Protein AF-A0A4D4MSY9-F1 (afdb_monomer_lite)

Secondary structure (DSSP, 8-state):
-------PPPTHHHHHHHHHHHHHHHHHHHHHHHHHHHHHHHHTTPPPPPSSHHHHHHHHHHT-S---HHHHHHHHHHHHHHHHHHHHHHHHHHHHHHTS-TTHHHHTTS--HHHHHHHSHHHHHHHHHHTT-------------

Foldseek 3Di:
DDPPPPPDPDPVVVVVVVVVVVVVVVCLLLVQLLVLQQVLCVVQVHDHAPPDSVSSVVCVVVVVDDRRPDSSVVSSVVSVVVVVVVVVVVVVVVVVVVPPPPPVVCVVVPDDVVVVCCVDPNVVVVVCVVVVPPDPDDDDDDDDD

Radius of gyration: 33.31 Å; chains: 1; 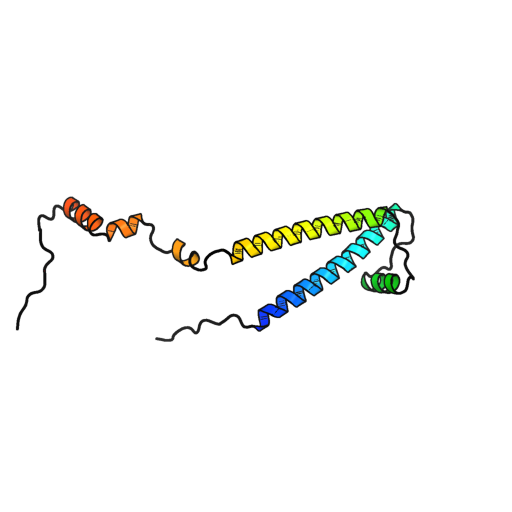bounding box: 84×26×86 Å

Sequence (145 aa):
MTAEQQKKPRAEDDWTFEIVALVAVVLLGVGGAWLAAKLGAGFADAPGPPSNPLSFLVACVKGDYSWPGGAASAVAAGEALLLGILGLAAYRVRERLRNRPKVDGAAQHLAQGEELGKLTMKGAAATAERLGVRSKTPASSSDGR

pLDDT: mean 71.09, std 13.74, range [42.91, 89.88]

Structure (mmCIF, N/CA/C/O backbone):
data_AF-A0A4D4MSY9-F1
#
_entry.id   AF-A0A4D4MSY9-F1
#
loop_
_atom_site.group_PDB
_atom_site.id
_atom_site.type_symbol
_atom_site.label_atom_id
_atom_site.label_alt_id
_atom_site.label_comp_id
_atom_site.label_asym_id
_atom_site.label_entity_id
_atom_site.label_seq_id
_atom_site.pdbx_PDB_ins_code
_atom_site.Cartn_x
_atom_site.Cartn_y
_atom_site.Cartn_z
_atom_site.occupancy
_atom_site.B_iso_or_equiv
_atom_site.auth_seq_id
_atom_site.auth_comp_id
_atom_site.auth_asym_id
_atom_site.auth_atom_id
_atom_site.pdbx_PDB_model_num
ATOM 1 N N . MET A 1 1 ? -46.169 7.868 19.758 1.00 42.91 1 MET A N 1
ATOM 2 C CA . MET A 1 1 ? -44.978 7.117 20.205 1.00 42.91 1 MET A CA 1
ATOM 3 C C . MET A 1 1 ? -44.452 6.354 19.006 1.00 42.91 1 MET A C 1
ATOM 5 O O . MET A 1 1 ? -44.942 5.273 18.711 1.00 42.91 1 MET A O 1
ATOM 9 N N . THR A 1 2 ? -43.564 6.976 18.238 1.00 43.31 2 THR A N 1
ATOM 10 C CA . THR A 1 2 ? -43.051 6.418 16.983 1.00 43.31 2 THR A CA 1
ATOM 11 C C . THR A 1 2 ? -41.678 5.849 17.289 1.00 43.31 2 THR A C 1
ATOM 13 O O . THR A 1 2 ? -40.763 6.592 17.630 1.00 43.31 2 THR A O 1
ATOM 16 N N . ALA A 1 3 ? -41.567 4.523 17.277 1.00 51.16 3 ALA A N 1
ATOM 17 C CA . ALA A 1 3 ? -40.294 3.846 17.445 1.00 51.16 3 ALA A CA 1
ATOM 18 C C . ALA A 1 3 ? -39.432 4.137 16.211 1.00 51.16 3 ALA A C 1
ATOM 20 O O . ALA A 1 3 ? -39.732 3.659 15.117 1.00 51.16 3 ALA A O 1
ATOM 21 N N . GLU A 1 4 ? -38.392 4.949 16.396 1.00 50.84 4 GLU A N 1
ATOM 22 C CA . GLU A 1 4 ? -37.302 5.127 15.440 1.00 50.84 4 GLU A CA 1
ATOM 23 C C . GLU A 1 4 ? -36.744 3.739 15.092 1.00 50.84 4 GLU A C 1
ATOM 25 O O . GLU A 1 4 ? -36.111 3.067 15.909 1.00 50.84 4 GLU A O 1
ATOM 30 N N . GLN A 1 5 ? -37.059 3.269 13.885 1.00 58.75 5 GLN A N 1
ATOM 31 C CA . GLN A 1 5 ? -36.554 2.017 13.338 1.00 58.75 5 GLN A CA 1
ATOM 32 C C . GLN A 1 5 ? -35.029 2.108 13.262 1.00 58.75 5 GLN A C 1
ATOM 34 O O . GLN A 1 5 ? -34.481 2.816 12.418 1.00 58.75 5 GLN A O 1
ATOM 39 N N . GLN A 1 6 ? -34.337 1.391 14.151 1.00 57.81 6 GLN A N 1
ATOM 40 C CA . GLN A 1 6 ? -32.888 1.244 14.085 1.00 57.81 6 GLN A CA 1
ATOM 41 C C . GLN A 1 6 ? -32.504 0.652 12.726 1.00 57.81 6 GLN A C 1
ATOM 43 O O . GLN A 1 6 ? -32.721 -0.529 12.448 1.00 57.81 6 GLN A O 1
ATOM 48 N N . LYS A 1 7 ? -31.927 1.502 11.875 1.00 49.81 7 LYS A N 1
ATOM 49 C CA . LYS A 1 7 ? -31.365 1.156 10.572 1.00 49.81 7 LYS A CA 1
ATOM 50 C C . LYS A 1 7 ? -30.283 0.090 10.771 1.00 49.81 7 LYS A C 1
ATOM 52 O O . LYS A 1 7 ? -29.161 0.399 11.164 1.00 49.81 7 LYS A O 1
ATOM 57 N N . LYS A 1 8 ? -30.632 -1.177 10.527 1.00 52.06 8 LYS A N 1
ATOM 58 C CA . LYS A 1 8 ? -29.669 -2.284 10.441 1.00 52.06 8 LYS A CA 1
ATOM 59 C C . LYS A 1 8 ? -28.589 -1.898 9.415 1.00 52.06 8 LYS A C 1
ATOM 61 O O . LYS A 1 8 ? -28.970 -1.489 8.315 1.00 52.06 8 LYS A O 1
ATOM 66 N N . PRO A 1 9 ? -27.285 -2.023 9.727 1.00 56.16 9 PRO A N 1
ATOM 67 C CA . PRO A 1 9 ? -26.258 -1.928 8.696 1.00 56.16 9 PRO A CA 1
ATOM 68 C C . PRO A 1 9 ? -26.582 -2.984 7.634 1.00 56.16 9 PRO A C 1
ATOM 70 O O . PRO A 1 9 ? -26.830 -4.151 7.954 1.00 56.16 9 PRO A O 1
ATOM 73 N N . ARG A 1 10 ? -26.738 -2.534 6.390 1.00 59.22 10 ARG A N 1
ATOM 74 C CA . ARG A 1 10 ? -27.164 -3.368 5.266 1.00 59.22 10 ARG A CA 1
ATOM 75 C C . ARG A 1 10 ? -25.991 -4.294 4.941 1.00 59.22 10 ARG A C 1
ATOM 77 O O . ARG A 1 10 ? -24.855 -3.839 4.918 1.00 59.22 10 ARG A O 1
ATOM 84 N N . ALA A 1 11 ? -26.251 -5.572 4.673 1.00 58.03 11 ALA A N 1
ATOM 85 C CA . ALA A 1 11 ? -25.218 -6.555 4.309 1.00 58.03 11 ALA A CA 1
ATOM 86 C C . ALA A 1 11 ? -24.361 -6.147 3.081 1.00 58.03 11 ALA A C 1
ATOM 88 O O . ALA A 1 11 ? -23.312 -6.728 2.841 1.00 58.03 11 ALA A O 1
ATOM 89 N N . GLU A 1 12 ? -24.791 -5.124 2.337 1.00 60.97 12 GLU A N 1
ATOM 90 C CA . GLU A 1 12 ? -24.075 -4.474 1.229 1.00 60.97 12 GLU A CA 1
ATOM 91 C C . GLU A 1 12 ? -22.726 -3.844 1.630 1.00 60.97 12 GLU A C 1
ATOM 93 O O . GLU A 1 12 ? -21.821 -3.747 0.798 1.00 60.97 12 GLU A O 1
ATOM 98 N N . ASP A 1 13 ? -22.554 -3.454 2.897 1.00 65.00 13 ASP A N 1
ATOM 99 C CA . ASP A 1 13 ? -21.318 -2.814 3.361 1.00 65.00 13 ASP A CA 1
ATOM 100 C C . ASP A 1 13 ? -20.145 -3.815 3.450 1.00 65.00 13 ASP A C 1
ATOM 102 O O . ASP A 1 13 ? -18.996 -3.437 3.226 1.00 65.00 13 ASP A O 1
ATOM 106 N N . ASP A 1 14 ? -20.415 -5.097 3.723 1.00 71.31 14 ASP A N 1
ATOM 107 C CA . ASP A 1 14 ? -19.380 -6.092 4.055 1.00 71.31 14 ASP A CA 1
ATOM 108 C C . ASP A 1 14 ? -18.463 -6.389 2.855 1.00 71.31 14 ASP A C 1
ATOM 110 O O . ASP A 1 14 ? -17.243 -6.240 2.938 1.00 71.31 14 ASP A O 1
ATOM 114 N N . TRP A 1 15 ? -19.050 -6.676 1.688 1.00 78.75 15 TRP A N 1
ATOM 115 C CA . TRP A 1 15 ? -18.273 -6.954 0.475 1.00 78.75 15 TRP A CA 1
ATOM 116 C C . TR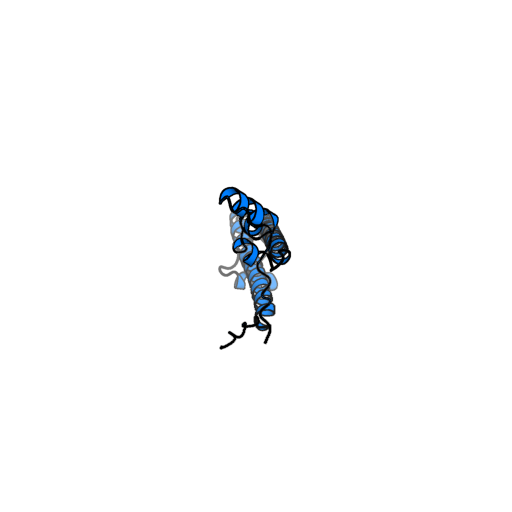P A 1 15 ? -17.649 -5.690 -0.135 1.00 78.75 15 TRP A C 1
ATOM 118 O O . TRP A 1 15 ? -16.592 -5.749 -0.764 1.00 78.75 15 TRP A O 1
ATOM 128 N N . THR A 1 16 ? -18.248 -4.519 0.100 1.00 84.50 16 THR A N 1
ATOM 129 C CA . THR A 1 16 ? -17.703 -3.238 -0.374 1.00 84.50 16 THR A CA 1
ATOM 130 C C . THR A 1 16 ? -16.326 -2.972 0.232 1.00 84.50 16 THR A C 1
ATOM 132 O O . THR A 1 16 ? -15.392 -2.617 -0.489 1.00 84.50 16 THR A O 1
ATOM 135 N N . PHE A 1 17 ? -16.159 -3.191 1.540 1.00 80.69 17 PHE A N 1
ATOM 136 C CA . PHE A 1 17 ? -14.860 -3.011 2.190 1.00 80.69 17 PHE A CA 1
ATOM 137 C C . PHE A 1 17 ? -13.816 -4.015 1.704 1.00 80.69 17 PHE A C 1
ATOM 139 O O . PHE A 1 17 ? -12.653 -3.645 1.556 1.00 80.69 17 PHE A O 1
ATOM 146 N N . GLU A 1 18 ? -14.215 -5.257 1.435 1.00 80.44 18 GLU A N 1
ATOM 147 C CA . GLU A 1 18 ? -13.316 -6.276 0.889 1.00 80.44 18 GLU A CA 1
ATOM 148 C C . GLU A 1 18 ? -12.833 -5.913 -0.516 1.00 80.44 18 GLU A C 1
ATOM 150 O O . GLU A 1 18 ? -11.632 -5.962 -0.780 1.00 80.44 18 GLU A O 1
ATOM 155 N N . ILE A 1 19 ? -13.739 -5.475 -1.397 1.00 87.75 19 ILE A N 1
ATOM 156 C CA . ILE A 1 19 ? -13.391 -5.032 -2.752 1.00 87.75 19 ILE A CA 1
ATOM 157 C C . ILE A 1 19 ? -12.475 -3.810 -2.691 1.00 87.75 19 ILE A C 1
ATOM 159 O O . ILE A 1 19 ? -11.444 -3.786 -3.359 1.00 87.75 19 ILE A O 1
ATOM 163 N N . VAL A 1 20 ? -12.808 -2.803 -1.878 1.00 88.12 20 VAL A N 1
ATOM 164 C CA . VAL A 1 20 ? -11.977 -1.599 -1.735 1.00 88.12 20 VAL A CA 1
ATOM 165 C C . VAL A 1 20 ? -10.597 -1.954 -1.185 1.00 88.12 20 VAL A C 1
ATOM 167 O O . VAL A 1 20 ? -9.597 -1.444 -1.688 1.00 88.12 20 VAL A O 1
ATOM 170 N N . ALA A 1 21 ? -10.517 -2.851 -0.199 1.00 85.19 21 ALA A N 1
ATOM 171 C CA . ALA A 1 21 ? -9.245 -3.315 0.343 1.00 85.19 21 ALA A CA 1
ATOM 172 C C . ALA A 1 21 ? -8.419 -4.060 -0.714 1.00 85.19 21 ALA A C 1
ATOM 174 O O . ALA A 1 21 ? -7.234 -3.773 -0.870 1.00 85.19 21 ALA A O 1
ATOM 175 N N . LEU A 1 22 ? -9.039 -4.963 -1.478 1.00 86.12 22 LEU A N 1
ATOM 176 C CA . LEU A 1 22 ? -8.385 -5.682 -2.569 1.00 86.12 22 LEU A CA 1
ATOM 177 C C . LEU A 1 22 ? -7.846 -4.708 -3.625 1.00 86.12 22 LEU A C 1
ATOM 179 O O . LEU A 1 22 ? -6.673 -4.776 -3.989 1.00 86.12 22 LEU A O 1
ATOM 183 N N . VAL A 1 23 ? -8.680 -3.773 -4.083 1.00 89.69 23 VAL A N 1
ATOM 184 C CA . VAL A 1 23 ? -8.298 -2.753 -5.068 1.00 89.69 23 VAL A CA 1
ATOM 185 C C . VAL A 1 23 ? -7.158 -1.892 -4.532 1.00 89.69 23 VAL A C 1
ATOM 187 O O . VAL A 1 23 ? -6.189 -1.657 -5.249 1.00 89.69 23 VAL A O 1
ATOM 190 N N . ALA A 1 24 ? -7.218 -1.470 -3.268 1.00 87.38 24 ALA A N 1
ATOM 191 C CA . ALA A 1 24 ? -6.151 -0.701 -2.640 1.00 87.38 24 ALA A CA 1
ATOM 192 C C . ALA A 1 24 ? -4.831 -1.484 -2.597 1.00 87.38 24 ALA A C 1
ATOM 194 O O . ALA A 1 24 ? -3.794 -0.932 -2.955 1.00 87.38 24 ALA A O 1
ATOM 195 N N . VAL A 1 25 ? -4.857 -2.769 -2.226 1.00 86.06 25 VAL A N 1
ATOM 196 C CA . VAL A 1 25 ? -3.663 -3.631 -2.218 1.00 86.06 25 VAL A CA 1
ATOM 197 C C . VAL A 1 25 ? -3.071 -3.763 -3.619 1.00 86.06 25 VAL A C 1
ATOM 199 O O . VAL A 1 25 ? -1.861 -3.621 -3.781 1.00 86.06 25 VAL A O 1
ATOM 202 N N . VAL A 1 26 ? -3.905 -3.978 -4.639 1.00 86.19 26 VAL A N 1
ATOM 203 C CA . VAL A 1 26 ? -3.444 -4.072 -6.031 1.00 86.19 26 VAL A CA 1
ATOM 204 C C . VAL A 1 26 ? -2.833 -2.748 -6.491 1.00 86.19 26 VAL A C 1
ATOM 206 O O . VAL A 1 26 ? -1.732 -2.744 -7.035 1.00 86.19 26 VAL A O 1
ATOM 209 N N . LEU A 1 27 ? -3.497 -1.618 -6.241 1.00 87.25 27 LEU A N 1
ATOM 210 C CA . LEU A 1 27 ? -2.993 -0.299 -6.633 1.00 87.25 27 LEU A CA 1
ATOM 211 C C . LEU A 1 27 ? -1.683 0.052 -5.922 1.00 87.25 27 LEU A C 1
ATOM 213 O O . LEU A 1 27 ? -0.765 0.555 -6.565 1.00 87.25 27 LEU A O 1
ATOM 217 N N . LEU A 1 28 ? -1.576 -0.246 -4.626 1.00 87.44 28 LEU A N 1
ATOM 218 C CA . LEU A 1 28 ? -0.349 -0.043 -3.858 1.00 87.44 28 LEU A CA 1
ATOM 219 C C . LEU A 1 28 ? 0.772 -0.966 -4.337 1.00 87.44 28 LEU A C 1
ATOM 221 O O . LEU A 1 28 ? 1.902 -0.511 -4.469 1.00 87.44 28 LEU A O 1
ATOM 225 N N . GLY A 1 29 ? 0.472 -2.227 -4.650 1.00 84.31 29 GLY A N 1
ATOM 226 C CA . GLY A 1 29 ? 1.459 -3.171 -5.169 1.00 84.31 29 GLY A CA 1
ATOM 227 C C . GLY A 1 29 ? 1.994 -2.757 -6.539 1.00 84.31 29 GLY A C 1
ATOM 228 O O . GLY A 1 29 ? 3.204 -2.696 -6.737 1.00 84.31 29 GLY A O 1
ATOM 229 N N . VAL A 1 30 ? 1.107 -2.419 -7.478 1.00 85.12 30 VAL A N 1
ATOM 230 C CA . VAL A 1 30 ? 1.497 -2.012 -8.837 1.00 85.12 30 VAL A CA 1
ATOM 231 C C . VAL A 1 30 ? 2.170 -0.639 -8.834 1.00 85.12 30 VAL A C 1
ATOM 233 O O . VAL A 1 30 ? 3.194 -0.453 -9.489 1.00 85.12 30 VAL A O 1
ATOM 236 N N . GLY A 1 31 ? 1.617 0.321 -8.088 1.00 86.38 31 GLY A N 1
ATOM 237 C CA . GLY A 1 31 ? 2.169 1.668 -7.964 1.00 86.38 31 GLY A CA 1
ATOM 238 C C . GLY A 1 31 ? 3.508 1.696 -7.227 1.00 86.38 31 GLY A C 1
ATOM 239 O O . GLY A 1 31 ? 4.433 2.357 -7.693 1.00 86.38 31 GLY A O 1
ATOM 240 N N . GLY A 1 32 ? 3.629 0.942 -6.132 1.00 85.12 32 GLY A N 1
ATOM 241 C CA . GLY A 1 32 ? 4.874 0.779 -5.377 1.00 85.12 32 GLY A CA 1
ATOM 242 C C . GLY A 1 32 ? 5.950 0.095 -6.212 1.00 85.12 32 GLY A C 1
ATOM 243 O O . GLY A 1 32 ? 7.011 0.664 -6.431 1.00 85.12 32 GLY A O 1
ATOM 244 N N . ALA A 1 33 ? 5.642 -1.047 -6.839 1.00 82.38 33 ALA A N 1
ATOM 245 C CA . ALA A 1 33 ? 6.594 -1.730 -7.719 1.00 82.38 33 ALA A CA 1
ATOM 246 C C . ALA A 1 33 ? 7.078 -0.840 -8.878 1.00 82.38 33 ALA A C 1
ATOM 248 O O . ALA A 1 33 ? 8.263 -0.856 -9.213 1.00 82.38 33 ALA A O 1
ATOM 249 N N . TRP A 1 34 ? 6.190 -0.034 -9.469 1.00 86.19 34 TRP A N 1
ATOM 250 C CA . TRP A 1 34 ? 6.567 0.948 -10.485 1.00 86.19 34 TRP A CA 1
ATOM 251 C C . TRP A 1 34 ? 7.491 2.039 -9.929 1.00 86.19 34 TRP A C 1
ATOM 253 O O . TRP A 1 34 ? 8.478 2.398 -10.575 1.00 86.19 34 TRP A O 1
ATOM 263 N N . LEU A 1 35 ? 7.204 2.549 -8.729 1.00 84.12 35 LEU A N 1
ATOM 264 C CA . LEU A 1 35 ? 8.032 3.550 -8.061 1.00 84.12 35 LEU A CA 1
ATOM 265 C C . LEU A 1 35 ? 9.413 2.979 -7.709 1.00 84.12 35 LEU A C 1
ATOM 267 O O . LEU A 1 35 ? 10.426 3.601 -8.029 1.00 84.12 35 LEU A O 1
ATOM 271 N N . ALA A 1 36 ? 9.464 1.772 -7.147 1.00 84.25 36 ALA A N 1
ATOM 272 C CA . ALA A 1 36 ? 10.687 1.042 -6.847 1.00 84.25 36 ALA A CA 1
ATOM 273 C C . ALA A 1 36 ? 11.530 0.796 -8.104 1.00 84.25 36 ALA A C 1
ATOM 275 O O . ALA A 1 36 ? 12.737 1.042 -8.094 1.00 84.25 36 ALA A O 1
ATOM 276 N N . ALA A 1 37 ? 10.900 0.386 -9.208 1.00 82.25 37 ALA A N 1
ATOM 277 C CA . ALA A 1 37 ? 11.570 0.210 -10.491 1.00 82.25 37 ALA A CA 1
ATOM 278 C C . ALA A 1 37 ? 12.101 1.541 -11.047 1.00 82.25 37 ALA A C 1
ATOM 280 O O . ALA A 1 37 ? 13.221 1.599 -11.549 1.00 82.25 37 ALA A O 1
ATOM 281 N N . LYS A 1 38 ? 11.340 2.633 -10.920 1.00 83.44 38 LYS A N 1
ATOM 282 C CA . LYS A 1 38 ? 11.750 3.962 -11.393 1.00 83.44 38 LYS A CA 1
ATOM 283 C C . LYS A 1 38 ? 12.927 4.519 -10.599 1.00 83.44 38 LYS A C 1
ATOM 285 O O . LYS A 1 38 ? 13.867 5.042 -11.192 1.00 83.44 38 LYS A O 1
ATOM 290 N N . LEU A 1 39 ? 12.884 4.380 -9.277 1.00 80.44 39 LEU A N 1
ATOM 291 C CA . LEU A 1 39 ? 13.970 4.789 -8.391 1.00 80.44 39 LEU A CA 1
ATOM 292 C C . LEU A 1 39 ? 15.205 3.910 -8.610 1.00 80.44 39 LEU A C 1
ATOM 294 O O . LEU A 1 39 ? 16.296 4.433 -8.814 1.00 80.44 39 LEU A O 1
ATOM 298 N N . GLY A 1 40 ? 15.035 2.587 -8.647 1.00 78.50 40 GLY A N 1
ATOM 299 C CA . GLY A 1 40 ? 16.124 1.637 -8.864 1.00 78.50 40 GLY A CA 1
ATOM 300 C C . GLY A 1 40 ? 16.802 1.790 -10.225 1.00 78.50 40 GLY A C 1
ATOM 301 O O . GLY A 1 40 ? 18.024 1.708 -10.296 1.00 78.50 40 GLY A O 1
ATOM 302 N N . ALA A 1 41 ? 16.044 2.093 -11.284 1.00 79.50 41 ALA A N 1
ATOM 303 C CA . ALA A 1 41 ? 16.607 2.390 -12.599 1.00 79.50 41 ALA A CA 1
ATOM 304 C C . ALA A 1 41 ? 17.494 3.646 -12.577 1.00 79.50 41 ALA A C 1
ATOM 306 O O . ALA A 1 41 ? 18.572 3.633 -13.163 1.00 79.50 41 ALA A O 1
ATOM 307 N N . GLY A 1 42 ? 17.090 4.684 -11.833 1.00 74.62 42 GLY A N 1
ATOM 308 C CA . GLY A 1 42 ? 17.904 5.885 -11.632 1.00 74.62 42 GLY A CA 1
ATOM 309 C C . GLY A 1 42 ? 19.209 5.623 -10.872 1.00 74.62 42 GLY A C 1
ATOM 310 O O . GLY A 1 42 ? 20.219 6.245 -11.173 1.00 74.62 42 GLY A O 1
ATOM 311 N N . PHE A 1 43 ? 19.218 4.680 -9.924 1.00 72.69 43 PHE A N 1
ATOM 312 C CA . PHE A 1 43 ? 20.441 4.280 -9.211 1.00 72.69 43 PHE A CA 1
ATOM 313 C C . PHE A 1 43 ? 21.354 3.348 -10.017 1.00 72.69 43 PHE A C 1
ATOM 315 O O . PHE A 1 43 ? 22.538 3.246 -9.707 1.00 72.69 43 PHE A O 1
ATOM 322 N N . ALA A 1 44 ? 20.810 2.642 -11.008 1.00 70.88 44 ALA A N 1
ATOM 323 C CA . ALA A 1 44 ? 21.522 1.628 -11.780 1.00 70.88 44 ALA A CA 1
ATOM 324 C C . ALA A 1 44 ? 21.933 2.093 -13.192 1.00 70.88 44 ALA A C 1
ATOM 326 O O . ALA A 1 44 ? 22.380 1.254 -13.971 1.00 70.88 44 ALA A O 1
ATOM 327 N N . ASP A 1 45 ? 21.735 3.376 -13.538 1.00 71.62 45 ASP A N 1
ATOM 328 C CA . ASP A 1 45 ? 21.866 3.912 -14.911 1.00 71.62 45 ASP A CA 1
ATOM 329 C C . ASP A 1 45 ? 21.143 3.041 -15.963 1.00 71.62 45 ASP A C 1
ATOM 331 O O . ASP A 1 45 ? 21.545 2.913 -17.122 1.00 71.62 45 ASP A O 1
ATOM 335 N N . ALA A 1 46 ? 20.047 2.403 -15.546 1.00 71.56 46 ALA A N 1
ATOM 336 C CA . ALA A 1 46 ? 19.259 1.511 -16.379 1.00 71.56 46 ALA A CA 1
ATOM 337 C C . ALA A 1 46 ? 18.097 2.279 -17.028 1.00 71.56 46 ALA A C 1
ATOM 339 O O . ALA A 1 46 ? 17.599 3.255 -16.456 1.00 71.56 46 ALA A O 1
ATOM 340 N N . PRO A 1 47 ? 17.604 1.840 -18.203 1.00 74.50 47 PRO A N 1
ATOM 341 C CA . PRO A 1 47 ? 16.413 2.430 -18.797 1.00 74.50 47 PRO A CA 1
ATOM 342 C C . PRO A 1 47 ? 15.233 2.358 -17.818 1.00 74.50 47 PRO A C 1
ATOM 344 O O . PRO A 1 47 ? 14.877 1.296 -17.299 1.00 74.50 47 PRO A O 1
ATOM 347 N N . GLY A 1 48 ? 14.645 3.524 -17.547 1.00 76.31 48 GLY A N 1
ATOM 348 C CA . GLY A 1 48 ? 13.519 3.656 -16.631 1.00 76.31 48 GLY A CA 1
ATOM 349 C C . GLY A 1 48 ? 12.288 2.873 -17.105 1.00 76.31 48 GLY A C 1
ATOM 350 O O . GLY A 1 48 ? 12.106 2.675 -18.309 1.00 76.31 48 GLY A O 1
ATOM 351 N N . PRO A 1 49 ? 11.419 2.433 -16.177 1.00 81.00 49 PRO A N 1
ATOM 352 C CA . PRO A 1 49 ? 10.164 1.791 -16.541 1.00 81.00 49 PRO A CA 1
ATOM 353 C C . PRO A 1 49 ? 9.266 2.735 -17.359 1.00 81.00 49 PRO A C 1
ATOM 355 O O . PRO A 1 49 ? 9.426 3.960 -17.290 1.00 81.00 49 PRO A O 1
ATOM 358 N N . PRO A 1 50 ? 8.276 2.189 -18.093 1.00 81.56 50 PRO A N 1
ATOM 359 C CA . PRO A 1 50 ? 7.266 2.979 -18.795 1.00 81.56 50 PRO A CA 1
ATOM 360 C C . PRO A 1 50 ? 6.648 4.068 -17.908 1.00 81.56 50 PRO A C 1
ATOM 362 O O . PRO A 1 50 ? 6.494 3.882 -16.703 1.00 81.56 50 PRO A O 1
ATOM 365 N N . SER A 1 51 ? 6.245 5.197 -18.497 1.00 82.25 51 SER A N 1
ATOM 366 C CA . SER A 1 51 ? 5.768 6.380 -17.757 1.00 82.25 51 SER A CA 1
ATOM 367 C C . SER A 1 51 ? 4.524 6.143 -16.895 1.00 82.25 51 SER A C 1
ATOM 369 O O . SER A 1 51 ? 4.308 6.888 -15.942 1.00 82.25 51 SER A O 1
ATOM 371 N N . ASN A 1 52 ? 3.732 5.115 -17.210 1.00 84.12 52 ASN A N 1
ATOM 372 C CA . ASN A 1 52 ? 2.501 4.777 -16.506 1.00 84.12 52 ASN A CA 1
ATOM 373 C C . ASN A 1 52 ? 2.623 3.421 -15.787 1.00 84.12 52 ASN A C 1
ATOM 375 O O . ASN A 1 52 ? 3.090 2.454 -16.397 1.00 84.12 52 ASN A O 1
ATOM 379 N N . PRO A 1 53 ? 2.104 3.290 -14.552 1.00 81.62 53 PRO A N 1
ATOM 380 C CA . PRO A 1 53 ? 2.196 2.058 -13.761 1.00 81.62 53 PRO A CA 1
ATOM 381 C C . PRO A 1 53 ? 1.449 0.870 -14.392 1.00 81.62 53 PRO A C 1
ATOM 383 O O . PRO A 1 53 ? 1.897 -0.269 -14.296 1.00 81.62 53 PRO A O 1
ATOM 386 N N . LEU A 1 54 ? 0.346 1.117 -15.108 1.00 85.00 54 LEU A N 1
ATOM 387 C CA . LEU A 1 54 ? -0.362 0.064 -15.848 1.00 85.00 54 LEU A CA 1
ATOM 388 C C . LEU A 1 54 ? 0.432 -0.410 -17.070 1.00 85.00 54 LEU A C 1
ATOM 390 O O . LEU A 1 54 ? 0.501 -1.605 -17.339 1.00 85.00 54 LEU A O 1
ATOM 394 N N . SER A 1 55 ? 1.069 0.512 -17.795 1.00 83.00 55 SER A N 1
ATOM 395 C CA . SER A 1 55 ? 1.941 0.162 -18.921 1.00 83.00 55 SER A CA 1
ATOM 396 C C . SER A 1 55 ? 3.171 -0.610 -18.450 1.00 83.00 55 SER A C 1
ATOM 398 O O . SER A 1 55 ? 3.596 -1.540 -19.125 1.00 83.00 55 SER A O 1
ATOM 400 N N . PHE A 1 56 ? 3.698 -0.271 -17.273 1.00 82.81 56 PHE A N 1
ATOM 401 C CA . PHE A 1 56 ? 4.738 -1.039 -16.598 1.00 82.81 56 PHE A CA 1
ATOM 402 C C . PHE A 1 56 ? 4.279 -2.457 -16.251 1.00 82.81 56 PHE A C 1
ATOM 404 O O . PHE A 1 56 ? 4.982 -3.405 -16.582 1.00 82.81 56 PHE A O 1
ATOM 411 N N . LEU A 1 57 ? 3.084 -2.625 -15.671 1.00 82.06 57 LEU A N 1
ATOM 412 C CA . LEU A 1 57 ? 2.531 -3.954 -15.395 1.00 82.06 57 LEU A CA 1
ATOM 413 C C . LEU A 1 57 ? 2.451 -4.794 -16.676 1.00 82.06 57 LEU A C 1
ATOM 415 O O . LEU A 1 57 ? 2.907 -5.934 -16.705 1.00 82.06 57 LEU A O 1
ATOM 419 N N . VAL A 1 58 ? 1.907 -4.216 -17.749 1.00 83.75 58 VAL A N 1
ATOM 420 C CA . VAL A 1 58 ? 1.795 -4.894 -19.045 1.00 83.75 58 VAL A CA 1
ATOM 421 C C . VAL A 1 58 ? 3.175 -5.251 -19.602 1.00 83.75 58 VAL A C 1
ATOM 423 O O . VAL A 1 58 ? 3.351 -6.367 -20.082 1.00 83.75 58 VAL A O 1
ATOM 426 N N . ALA A 1 59 ? 4.155 -4.349 -19.511 1.00 81.00 59 ALA A N 1
ATOM 427 C CA . ALA A 1 59 ? 5.520 -4.599 -19.970 1.00 81.00 59 ALA A CA 1
ATOM 428 C C . ALA A 1 59 ? 6.214 -5.706 -19.158 1.00 81.00 59 ALA A C 1
ATOM 430 O O . ALA A 1 59 ? 6.876 -6.559 -19.738 1.00 81.00 59 ALA A O 1
ATOM 431 N N . CYS A 1 60 ? 6.003 -5.760 -17.840 1.00 81.38 60 CYS A N 1
ATOM 432 C CA . CYS A 1 60 ? 6.492 -6.849 -16.993 1.00 81.38 60 CYS A CA 1
ATOM 433 C C . CYS A 1 60 ? 5.856 -8.195 -17.367 1.00 81.38 60 CYS A C 1
ATOM 435 O O . CYS A 1 60 ? 6.559 -9.192 -17.484 1.00 81.38 60 CYS A O 1
ATOM 437 N N . VAL A 1 61 ? 4.538 -8.230 -17.596 1.00 82.62 61 VAL A N 1
ATOM 438 C CA . VAL A 1 61 ? 3.822 -9.464 -17.975 1.00 82.62 61 VAL A CA 1
ATOM 439 C C . VAL A 1 61 ? 4.241 -9.957 -19.362 1.00 82.62 61 VAL A C 1
ATOM 441 O O . VAL A 1 61 ? 4.341 -11.162 -19.578 1.00 82.62 61 VAL A O 1
ATOM 444 N N . LYS A 1 62 ? 4.505 -9.041 -20.298 1.00 84.12 62 LYS A N 1
ATOM 445 C CA . LYS A 1 62 ? 5.004 -9.374 -21.640 1.00 84.12 62 LYS A CA 1
ATOM 446 C C . LYS A 1 62 ? 6.491 -9.734 -21.673 1.00 84.12 62 LYS A C 1
ATOM 448 O O . LYS A 1 62 ? 6.938 -10.305 -22.660 1.00 84.12 62 LYS A O 1
ATOM 453 N N . GLY A 1 63 ? 7.242 -9.414 -20.617 1.00 76.25 63 GLY A N 1
ATOM 454 C CA . GLY A 1 63 ? 8.700 -9.552 -20.586 1.00 76.25 63 GLY A CA 1
ATOM 455 C C . GLY A 1 63 ? 9.451 -8.430 -21.314 1.00 76.25 63 GLY A C 1
ATOM 456 O O . GLY A 1 63 ? 10.666 -8.508 -21.457 1.00 76.25 63 GLY A O 1
ATOM 457 N N . ASP A 1 64 ? 8.752 -7.371 -21.732 1.00 78.12 64 ASP A N 1
ATOM 458 C CA . ASP A 1 64 ? 9.329 -6.196 -22.401 1.00 78.12 64 ASP A CA 1
ATOM 459 C C . ASP A 1 64 ? 10.128 -5.304 -21.430 1.00 78.12 64 ASP A C 1
ATOM 461 O O . ASP A 1 64 ? 10.860 -4.409 -21.854 1.00 78.12 64 ASP A O 1
ATOM 465 N N . TYR A 1 65 ? 9.981 -5.522 -20.118 1.00 77.06 65 TYR A N 1
ATOM 466 C CA . TYR A 1 65 ? 10.711 -4.800 -19.081 1.00 77.06 65 TYR A CA 1
ATOM 467 C C . TYR A 1 65 ? 11.472 -5.753 -18.158 1.00 77.06 65 TYR A C 1
ATOM 469 O O . TYR A 1 65 ? 10.879 -6.605 -17.495 1.00 77.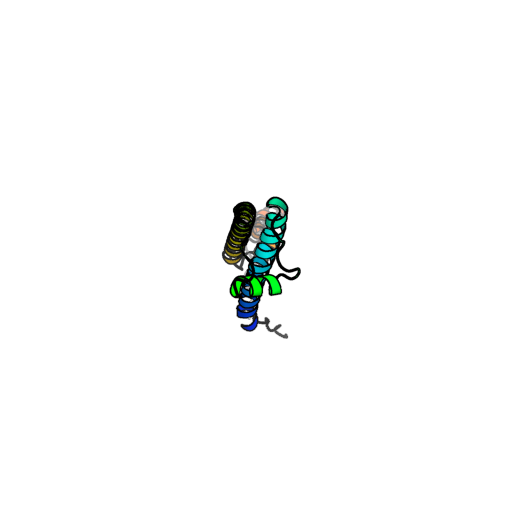06 65 TYR A O 1
ATOM 477 N N . SER A 1 66 ? 12.790 -5.565 -18.075 1.00 76.06 66 SER A N 1
ATOM 478 C CA . SER A 1 66 ? 13.644 -6.277 -17.126 1.00 76.06 66 SER A CA 1
ATOM 479 C C . SER A 1 66 ? 13.736 -5.501 -15.817 1.00 76.06 66 SER A C 1
ATOM 481 O O . SER A 1 66 ? 14.070 -4.317 -15.810 1.00 76.06 66 SER A O 1
ATOM 483 N N . TRP A 1 67 ? 13.477 -6.182 -14.700 1.00 76.00 67 TRP A N 1
ATOM 484 C CA . TRP A 1 67 ? 13.546 -5.584 -13.369 1.00 76.00 67 TRP A CA 1
ATOM 485 C C . TRP A 1 67 ? 14.948 -5.003 -13.083 1.00 76.00 67 TRP A C 1
ATOM 487 O O . TRP A 1 67 ? 15.942 -5.719 -13.259 1.00 76.00 67 TRP A O 1
ATOM 497 N N . PRO A 1 68 ? 15.061 -3.737 -12.634 1.00 69.81 68 PRO A N 1
ATOM 498 C CA . PRO A 1 68 ? 16.345 -3.067 -12.450 1.00 69.81 68 PRO A CA 1
ATOM 499 C C . PRO A 1 68 ? 17.030 -3.502 -11.146 1.00 69.81 68 PRO A C 1
ATOM 501 O O . PRO A 1 68 ? 17.046 -2.790 -10.145 1.00 69.81 68 PRO A O 1
ATOM 504 N N . GLY A 1 69 ? 17.627 -4.695 -11.185 1.00 80.56 69 GLY A N 1
ATOM 505 C CA . GLY A 1 69 ? 18.669 -5.158 -10.267 1.00 80.56 69 GLY A CA 1
ATOM 506 C C . GLY A 1 69 ? 18.368 -5.064 -8.763 1.00 80.56 69 GLY A C 1
ATOM 507 O O . GLY A 1 69 ? 17.226 -5.003 -8.309 1.00 80.56 69 GLY A O 1
ATOM 508 N N . GLY A 1 70 ? 19.438 -5.094 -7.961 1.00 73.19 70 GLY A N 1
ATOM 509 C CA . GLY A 1 70 ? 19.352 -5.148 -6.496 1.00 73.19 70 GLY A CA 1
ATOM 510 C C . GLY A 1 70 ? 18.775 -3.887 -5.844 1.00 73.19 70 GLY A C 1
ATOM 511 O O . GLY A 1 70 ? 18.103 -3.992 -4.821 1.00 73.19 70 GLY A O 1
ATOM 512 N N . ALA A 1 71 ? 18.981 -2.709 -6.444 1.00 72.31 71 ALA A N 1
ATOM 513 C CA . ALA A 1 71 ? 18.485 -1.441 -5.906 1.00 72.31 71 ALA A CA 1
ATOM 514 C C . ALA A 1 71 ? 16.950 -1.373 -5.916 1.00 72.31 71 ALA A C 1
ATOM 516 O O . ALA A 1 71 ? 16.347 -1.032 -4.900 1.00 72.31 71 ALA A O 1
ATOM 517 N N . ALA A 1 72 ? 16.303 -1.775 -7.016 1.00 76.19 72 ALA A N 1
ATOM 518 C CA . ALA A 1 72 ? 14.844 -1.835 -7.068 1.00 76.19 72 ALA A CA 1
ATOM 519 C C . ALA A 1 72 ? 14.281 -2.889 -6.113 1.00 76.19 72 ALA A C 1
ATOM 521 O O . ALA A 1 72 ? 13.282 -2.638 -5.442 1.00 76.19 72 ALA A O 1
ATOM 522 N N . SER A 1 73 ? 14.951 -4.038 -5.986 1.00 78.75 73 SER A N 1
ATOM 523 C CA . SER A 1 73 ? 14.561 -5.077 -5.028 1.00 78.75 73 SER A CA 1
ATOM 524 C C . SER A 1 73 ? 14.644 -4.599 -3.576 1.00 78.75 73 SER A C 1
ATOM 526 O O . SER A 1 73 ? 13.767 -4.925 -2.781 1.00 78.75 73 SER A O 1
ATOM 528 N N . ALA A 1 74 ? 15.655 -3.799 -3.223 1.00 76.06 74 ALA A N 1
ATOM 529 C CA . ALA A 1 74 ? 15.783 -3.225 -1.885 1.00 76.06 74 ALA A CA 1
ATOM 530 C C . ALA A 1 74 ? 14.659 -2.222 -1.577 1.00 76.06 74 ALA A C 1
ATOM 532 O O . ALA A 1 74 ? 14.071 -2.275 -0.496 1.00 76.06 74 ALA A O 1
ATOM 533 N N . VAL A 1 75 ? 14.318 -1.352 -2.535 1.00 78.00 75 VAL A N 1
ATOM 534 C CA . VAL A 1 75 ? 13.200 -0.404 -2.387 1.00 78.00 75 VAL A CA 1
ATOM 535 C C . VAL A 1 75 ? 11.872 -1.151 -2.266 1.00 78.00 75 VAL A C 1
ATOM 537 O O . VAL A 1 75 ? 11.125 -0.908 -1.321 1.00 78.00 75 VAL A O 1
ATOM 540 N N . ALA A 1 76 ? 11.619 -2.125 -3.144 1.00 79.69 76 ALA A N 1
ATOM 541 C CA . ALA A 1 76 ? 10.410 -2.943 -3.098 1.00 79.69 76 ALA A CA 1
ATOM 542 C C . ALA A 1 76 ? 10.285 -3.723 -1.776 1.00 79.69 76 ALA A C 1
ATOM 544 O O . ALA A 1 76 ? 9.201 -3.805 -1.201 1.00 79.69 76 ALA A O 1
ATOM 545 N N . ALA A 1 77 ? 11.392 -4.259 -1.251 1.00 81.31 77 ALA A N 1
ATOM 546 C CA . ALA A 1 77 ? 11.407 -4.925 0.049 1.00 81.31 77 ALA A CA 1
ATOM 547 C C . ALA A 1 77 ? 11.084 -3.956 1.200 1.00 81.31 77 ALA A C 1
ATOM 549 O O . ALA A 1 77 ? 10.323 -4.309 2.102 1.00 81.31 77 ALA A O 1
ATOM 550 N N . GLY A 1 78 ? 11.621 -2.732 1.160 1.00 82.75 78 GLY A N 1
ATOM 551 C CA . GLY A 1 78 ? 11.313 -1.682 2.134 1.00 82.75 78 GLY A CA 1
ATOM 552 C C . GLY A 1 78 ? 9.839 -1.272 2.113 1.00 82.75 78 GLY A C 1
ATOM 553 O O . GLY A 1 78 ? 9.204 -1.193 3.165 1.00 82.75 78 GLY A O 1
ATOM 554 N N . GLU A 1 79 ? 9.267 -1.081 0.924 1.00 82.62 79 GLU A N 1
ATOM 555 C CA . GLU A 1 79 ? 7.840 -0.790 0.750 1.00 82.62 79 GLU A CA 1
ATOM 556 C C . GLU A 1 79 ? 6.959 -1.936 1.263 1.00 82.62 79 GLU A C 1
ATOM 558 O O . GLU A 1 79 ? 6.017 -1.699 2.022 1.00 82.62 79 GLU A O 1
ATOM 563 N N . ALA A 1 80 ? 7.296 -3.183 0.921 1.00 84.56 80 ALA A N 1
ATOM 564 C CA . ALA A 1 80 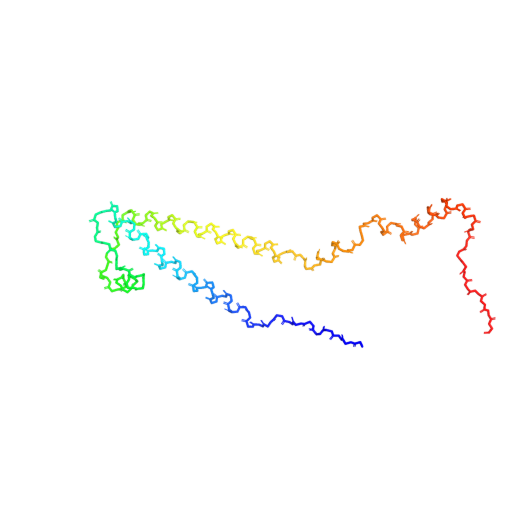? 6.571 -4.360 1.389 1.00 84.56 80 ALA A CA 1
ATOM 565 C C . ALA A 1 80 ? 6.608 -4.490 2.921 1.00 84.56 80 ALA A C 1
ATOM 567 O O . ALA A 1 80 ? 5.584 -4.782 3.543 1.00 84.56 80 ALA A O 1
ATOM 568 N N . LEU A 1 81 ? 7.761 -4.222 3.545 1.00 89.00 81 LEU A N 1
ATOM 569 C CA . LEU A 1 81 ? 7.907 -4.198 5.002 1.00 89.00 81 LEU A CA 1
ATOM 570 C C . LEU A 1 81 ? 7.038 -3.110 5.643 1.00 89.00 81 LEU A C 1
ATOM 572 O O . LEU A 1 81 ? 6.312 -3.396 6.596 1.00 89.00 81 LEU A O 1
ATOM 576 N N . LEU A 1 82 ? 7.070 -1.884 5.114 1.00 86.50 82 LEU A N 1
ATOM 577 C CA . LEU A 1 82 ? 6.256 -0.774 5.618 1.00 86.50 82 LEU A CA 1
ATOM 578 C C . LEU A 1 82 ? 4.758 -1.077 5.516 1.00 86.50 82 LEU A C 1
ATOM 580 O O . LEU A 1 82 ? 4.031 -0.925 6.500 1.00 86.50 82 LEU A O 1
ATOM 584 N N . LEU A 1 83 ? 4.298 -1.558 4.359 1.00 87.88 83 LEU A N 1
ATOM 585 C CA . LEU A 1 83 ? 2.903 -1.953 4.157 1.00 87.88 83 LEU A CA 1
ATOM 586 C C . LEU A 1 83 ? 2.503 -3.111 5.078 1.00 87.88 83 LEU A C 1
ATOM 588 O O . LEU A 1 83 ? 1.410 -3.087 5.640 1.00 87.88 83 LEU A O 1
ATOM 592 N N . GLY A 1 84 ? 3.392 -4.084 5.294 1.00 88.44 84 GLY A N 1
ATOM 593 C CA . GLY A 1 84 ? 3.176 -5.178 6.239 1.00 88.44 84 GLY A CA 1
ATOM 594 C C . GLY A 1 84 ? 3.002 -4.687 7.680 1.00 88.44 84 GLY A C 1
ATOM 595 O O . GLY A 1 84 ? 2.066 -5.104 8.365 1.00 88.44 84 GLY A O 1
ATOM 596 N N . ILE A 1 85 ? 3.847 -3.753 8.129 1.00 89.88 85 ILE A N 1
ATOM 597 C CA . ILE A 1 85 ? 3.748 -3.140 9.464 1.00 89.88 85 ILE A CA 1
ATOM 598 C C . ILE A 1 85 ? 2.436 -2.361 9.605 1.00 89.88 85 ILE A C 1
ATOM 600 O O . ILE A 1 85 ? 1.727 -2.532 10.599 1.00 89.88 85 ILE A O 1
ATOM 604 N N . LEU A 1 86 ? 2.084 -1.538 8.613 1.00 87.31 86 LEU A N 1
ATOM 605 C CA . LEU A 1 86 ? 0.841 -0.762 8.621 1.00 87.31 86 LEU A CA 1
ATOM 606 C C . LEU A 1 86 ? -0.394 -1.667 8.597 1.00 87.31 86 LEU A C 1
ATOM 608 O O . LEU A 1 86 ? -1.333 -1.439 9.359 1.00 87.31 86 LEU A O 1
ATOM 612 N N . GLY A 1 87 ? -0.377 -2.721 7.781 1.00 89.38 87 GLY A N 1
ATOM 613 C CA . GLY A 1 87 ? -1.440 -3.720 7.720 1.00 89.38 87 GLY A CA 1
ATOM 614 C C . GLY A 1 87 ? -1.615 -4.450 9.050 1.00 89.38 87 GLY A C 1
ATOM 615 O O . GLY A 1 87 ? -2.737 -4.580 9.541 1.00 89.38 87 GLY A O 1
ATOM 616 N N . LEU A 1 88 ? -0.513 -4.850 9.693 1.00 88.94 88 LEU A N 1
ATOM 617 C CA . LEU A 1 88 ? -0.548 -5.472 11.015 1.00 88.94 88 LEU A CA 1
ATOM 618 C C . LEU A 1 88 ? -1.072 -4.505 12.086 1.00 88.94 88 LEU A C 1
ATOM 620 O O . LEU A 1 88 ? -1.898 -4.894 12.912 1.00 88.94 88 LEU A O 1
ATOM 624 N N . ALA A 1 89 ? -0.631 -3.246 12.072 1.00 86.44 89 ALA A N 1
ATOM 625 C CA . ALA A 1 89 ? -1.122 -2.222 12.988 1.00 86.44 89 ALA A CA 1
ATOM 626 C C . ALA A 1 89 ? -2.629 -1.984 12.801 1.00 86.44 89 ALA A C 1
ATOM 628 O O . ALA A 1 89 ? -3.379 -2.009 13.778 1.00 86.44 89 ALA A O 1
ATOM 629 N N . ALA A 1 90 ? -3.089 -1.838 11.556 1.00 84.44 90 ALA A N 1
ATOM 630 C CA . ALA A 1 90 ? -4.502 -1.690 11.223 1.00 84.44 90 ALA A CA 1
ATOM 631 C C . ALA A 1 90 ? -5.323 -2.910 11.669 1.00 84.44 90 ALA A C 1
ATOM 633 O O . ALA A 1 90 ? -6.384 -2.745 12.273 1.00 84.44 90 ALA A O 1
ATOM 634 N N . TYR A 1 91 ? -4.813 -4.126 11.451 1.00 86.94 91 TYR A N 1
ATOM 635 C CA . TYR A 1 91 ? -5.434 -5.362 11.927 1.00 86.94 91 TYR A CA 1
ATOM 636 C C . TYR A 1 91 ? -5.575 -5.368 13.454 1.00 86.94 91 TYR A C 1
ATOM 638 O O . TYR A 1 91 ? -6.670 -5.588 13.967 1.00 86.94 91 TYR A O 1
ATOM 646 N N . ARG A 1 92 ? -4.504 -5.045 14.191 1.00 86.06 92 ARG A N 1
ATOM 647 C CA . ARG A 1 92 ? -4.512 -5.004 15.664 1.00 86.06 92 ARG A CA 1
ATOM 648 C C . ARG A 1 92 ? -5.451 -3.931 16.209 1.00 86.06 92 ARG A C 1
ATOM 650 O O . ARG A 1 92 ? -6.142 -4.167 17.198 1.00 86.06 92 ARG A O 1
ATOM 657 N N . VAL A 1 93 ? -5.509 -2.763 15.568 1.00 82.56 93 VAL A N 1
ATOM 658 C CA . VAL A 1 93 ? -6.461 -1.702 15.924 1.00 82.56 93 VAL A CA 1
ATOM 659 C C . VAL A 1 93 ? -7.892 -2.166 15.660 1.00 82.56 93 VAL A C 1
ATOM 661 O O . VAL A 1 93 ? -8.734 -2.046 16.549 1.00 82.56 93 VAL A O 1
ATOM 664 N N . ARG A 1 94 ? -8.170 -2.758 14.492 1.00 83.19 94 ARG A N 1
ATOM 665 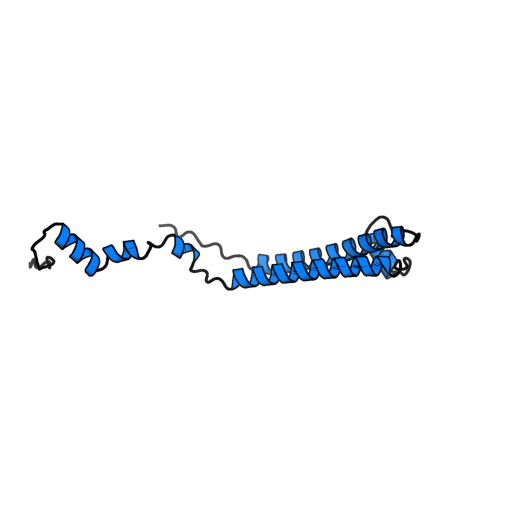C CA . ARG A 1 94 ? -9.490 -3.312 14.159 1.00 83.19 94 ARG A CA 1
ATOM 666 C C . ARG A 1 94 ? -9.912 -4.384 15.157 1.00 83.19 94 ARG A C 1
ATOM 668 O O . ARG A 1 94 ? -11.035 -4.338 15.645 1.00 83.19 94 ARG A O 1
ATOM 675 N N . GLU A 1 95 ? -9.028 -5.318 15.485 1.00 81.25 95 GLU A N 1
ATOM 676 C CA . GLU A 1 95 ? -9.275 -6.375 16.467 1.00 81.25 95 GLU A CA 1
ATOM 677 C C . GLU A 1 95 ? -9.580 -5.784 17.850 1.00 81.25 95 GLU A C 1
ATOM 679 O O . GLU A 1 95 ? -10.584 -6.134 18.471 1.00 81.25 95 GLU A O 1
ATOM 684 N N . ARG A 1 96 ? -8.792 -4.797 18.293 1.00 74.00 96 ARG A N 1
ATOM 685 C CA . ARG A 1 96 ? -9.021 -4.094 19.562 1.00 74.00 96 ARG A CA 1
ATOM 686 C C . ARG A 1 96 ? -10.357 -3.354 19.593 1.00 74.00 96 ARG A C 1
ATOM 688 O O . ARG A 1 96 ? -10.998 -3.335 20.639 1.00 74.00 96 ARG A O 1
ATOM 695 N N . LEU A 1 97 ? -10.771 -2.742 18.484 1.00 73.94 97 LEU A N 1
ATOM 696 C CA . LEU A 1 97 ? -12.061 -2.056 18.367 1.00 73.94 97 LEU A CA 1
ATOM 697 C C . LEU A 1 97 ? -13.232 -3.045 18.300 1.00 73.94 97 LEU A C 1
ATOM 699 O O . LEU A 1 97 ? -14.279 -2.779 18.884 1.00 73.94 97 LEU A O 1
ATOM 703 N N . ARG A 1 98 ? -13.054 -4.198 17.643 1.00 68.38 98 ARG A N 1
ATOM 704 C CA . ARG A 1 98 ? -14.083 -5.243 17.519 1.00 68.38 98 ARG A CA 1
ATOM 705 C C . ARG A 1 98 ? -14.309 -6.002 18.827 1.00 68.38 98 ARG A C 1
ATOM 707 O O . ARG A 1 98 ? -15.432 -6.410 19.096 1.00 68.38 98 ARG A O 1
ATOM 714 N N . ASN A 1 99 ? -13.261 -6.146 19.639 1.00 59.62 99 ASN A N 1
ATOM 715 C CA . ASN A 1 99 ? -13.310 -6.793 20.951 1.00 59.62 99 ASN A CA 1
ATOM 716 C C . ASN A 1 99 ? -13.775 -5.857 22.081 1.00 59.62 99 ASN A C 1
ATOM 718 O O . ASN A 1 99 ? -13.857 -6.296 23.227 1.00 59.62 99 ASN A O 1
ATOM 722 N N . ARG A 1 100 ? -14.090 -4.580 21.803 1.00 56.25 100 ARG A N 1
ATOM 723 C CA . ARG A 1 100 ? -14.735 -3.722 22.806 1.00 56.25 100 ARG A CA 1
ATOM 724 C C . ARG A 1 100 ? -16.211 -4.112 22.940 1.00 56.25 100 ARG A C 1
ATOM 726 O O . ARG A 1 100 ? -16.929 -4.075 21.937 1.00 56.25 100 ARG A O 1
ATOM 733 N N . PRO A 1 101 ? -16.698 -4.457 24.145 1.00 53.62 101 PRO A N 1
ATOM 734 C CA . PRO A 1 101 ? -18.118 -4.690 24.365 1.00 53.62 101 PRO A CA 1
ATOM 735 C C . PRO A 1 101 ? -18.908 -3.440 23.956 1.00 53.62 101 PRO A C 1
ATOM 737 O O . PRO A 1 101 ? -18.637 -2.341 24.434 1.00 53.62 101 PRO A O 1
ATOM 740 N N . LYS A 1 102 ? -19.921 -3.598 23.093 1.00 55.75 102 LYS A N 1
ATOM 741 C CA . LYS A 1 102 ? -20.827 -2.517 22.636 1.00 55.75 102 LYS A CA 1
ATOM 742 C C . LYS A 1 102 ? -21.590 -1.798 23.769 1.00 55.75 102 LYS A C 1
ATOM 744 O O . LYS A 1 102 ? -22.354 -0.880 23.495 1.00 55.75 102 LYS A O 1
ATOM 749 N N . VAL A 1 103 ? -21.403 -2.211 25.021 1.00 52.53 103 VAL A N 1
ATOM 750 C CA . VAL A 1 103 ? -22.100 -1.704 26.211 1.00 52.53 103 VAL A CA 1
ATOM 751 C C . VAL A 1 103 ? -21.412 -0.463 26.813 1.00 52.53 103 VAL A C 1
ATOM 753 O O . VAL A 1 103 ? -22.064 0.322 27.497 1.00 52.53 103 VAL A O 1
ATOM 756 N N . ASP A 1 104 ? -20.148 -0.183 26.479 1.00 55.16 104 ASP A N 1
ATOM 757 C CA . ASP A 1 104 ? -19.386 0.901 27.130 1.00 55.16 104 ASP A CA 1
ATOM 758 C C . ASP A 1 104 ? -19.691 2.325 26.621 1.00 55.16 104 ASP A C 1
ATOM 760 O O . ASP A 1 104 ? -19.225 3.303 27.200 1.00 55.16 104 ASP A O 1
ATOM 764 N N . GLY A 1 105 ? -20.509 2.487 25.573 1.00 55.97 105 GLY A N 1
ATOM 765 C CA . GLY A 1 105 ? -20.918 3.818 25.094 1.00 55.97 105 GLY A CA 1
ATOM 766 C C . GLY A 1 105 ? -21.918 4.521 26.022 1.00 55.97 105 GLY A C 1
ATOM 767 O O . GLY A 1 105 ? -21.876 5.743 26.179 1.00 55.97 105 GLY A O 1
ATOM 768 N N . ALA A 1 106 ? -22.790 3.741 26.671 1.00 52.81 106 ALA A N 1
ATOM 769 C CA . ALA A 1 106 ? -23.765 4.241 27.639 1.00 52.81 106 ALA A CA 1
ATOM 770 C C . ALA A 1 106 ? -23.175 4.345 29.054 1.00 52.81 106 ALA A C 1
ATOM 772 O O . ALA A 1 106 ? -23.629 5.176 29.831 1.00 52.81 106 ALA A O 1
ATOM 773 N N . ALA A 1 107 ? -22.126 3.577 29.373 1.00 53.94 107 ALA A N 1
ATOM 774 C CA . ALA A 1 107 ? -21.459 3.609 30.675 1.00 53.94 107 ALA A CA 1
ATOM 775 C C . ALA A 1 107 ? -20.860 4.984 31.021 1.00 53.94 107 ALA A C 1
ATOM 777 O O . ALA A 1 107 ? -20.859 5.359 32.187 1.00 53.94 107 ALA A O 1
ATOM 778 N N . GLN A 1 108 ? -20.431 5.778 30.030 1.00 56.16 108 GLN A N 1
ATOM 779 C CA . GLN A 1 108 ? -19.960 7.149 30.289 1.00 56.16 108 GLN A CA 1
ATOM 780 C C . GLN A 1 108 ? -21.096 8.122 30.680 1.00 56.16 108 GLN A C 1
ATOM 782 O O . GLN A 1 108 ? -20.818 9.198 31.195 1.00 56.16 108 GLN A O 1
ATOM 787 N N . HIS A 1 109 ? -22.356 7.758 30.407 1.00 55.88 109 HIS A N 1
ATOM 788 C CA . HIS A 1 109 ? -23.557 8.534 30.749 1.00 55.88 109 HIS A CA 1
ATOM 789 C C . HIS A 1 109 ? -24.355 7.904 31.902 1.00 55.88 109 HIS A C 1
ATOM 791 O O . HIS A 1 109 ? -25.317 8.503 32.381 1.00 55.88 109 HIS A O 1
ATOM 797 N N . LEU A 1 110 ? -23.990 6.696 32.344 1.00 56.00 110 LEU A N 1
ATOM 798 C CA . LEU A 1 110 ? -24.551 6.092 33.543 1.00 56.00 110 LEU A CA 1
ATOM 799 C C . LEU A 1 110 ? -23.852 6.709 34.752 1.00 56.00 110 LEU A C 1
ATOM 801 O O . LEU A 1 110 ? -22.625 6.737 34.828 1.00 56.00 110 LEU A O 1
ATOM 805 N N . ALA A 1 111 ? -24.667 7.235 35.664 1.00 51.72 111 ALA A N 1
ATOM 806 C CA . ALA A 1 111 ? -24.239 7.933 36.864 1.00 51.72 1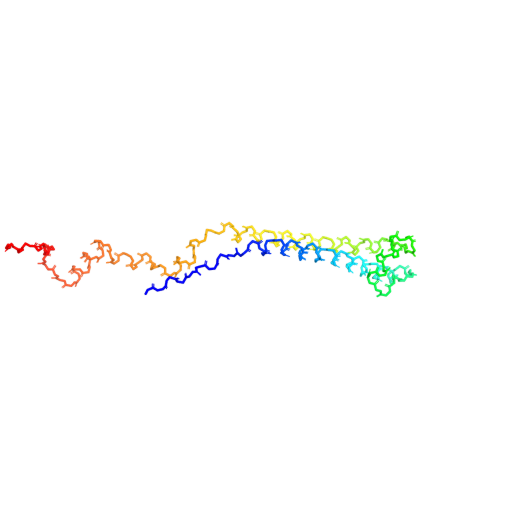11 ALA A CA 1
ATOM 807 C C . ALA A 1 111 ? -23.095 7.182 37.567 1.00 51.72 111 ALA A C 1
ATOM 809 O O . ALA A 1 111 ? -23.199 5.987 37.861 1.00 51.72 111 ALA A O 1
ATOM 810 N N . GLN A 1 112 ? -21.989 7.890 37.811 1.00 58.00 112 GLN A N 1
ATOM 811 C CA . GLN A 1 112 ? -20.833 7.355 38.527 1.00 58.00 112 GLN A CA 1
ATOM 812 C C . GLN A 1 112 ? -21.293 6.816 39.890 1.00 58.00 112 GLN A C 1
ATOM 814 O O . GLN A 1 112 ? -22.209 7.368 40.499 1.00 58.00 112 GLN A O 1
ATOM 819 N N . GLY A 1 113 ? -20.681 5.730 40.377 1.00 56.81 113 GLY A N 1
ATOM 820 C CA . GLY A 1 113 ? -21.146 4.979 41.557 1.00 56.81 113 GLY A CA 1
ATOM 821 C C . GLY A 1 113 ? -21.393 5.810 42.828 1.00 56.81 113 GLY A C 1
ATOM 822 O O . GLY A 1 113 ? -22.142 5.381 43.704 1.00 56.81 113 GLY A O 1
ATOM 823 N N . GLU A 1 114 ? -20.836 7.019 42.908 1.00 55.38 114 GLU A N 1
ATOM 824 C CA . GLU A 1 114 ? -21.109 7.997 43.962 1.00 55.38 114 GLU A CA 1
ATOM 825 C C . GLU A 1 114 ? -22.561 8.524 43.957 1.00 55.38 114 GLU A C 1
ATOM 827 O O . GLU A 1 114 ? -23.162 8.706 45.018 1.00 55.38 114 GLU A O 1
ATOM 832 N N . GLU A 1 115 ? -23.174 8.713 42.785 1.00 54.16 115 GLU A N 1
ATOM 833 C CA . GLU A 1 115 ? -24.570 9.153 42.657 1.00 54.16 115 GLU A CA 1
ATOM 834 C C . GLU A 1 115 ? -25.562 8.011 42.904 1.00 54.16 115 GLU A C 1
ATOM 836 O O . GLU A 1 115 ? -26.579 8.208 43.574 1.00 54.16 115 GLU A O 1
ATOM 841 N N . LEU A 1 116 ? -25.226 6.789 42.472 1.00 53.75 116 LEU A N 1
ATOM 842 C CA . LEU A 1 116 ? -25.987 5.584 42.825 1.00 53.75 116 LEU A CA 1
ATOM 843 C C . LEU A 1 116 ? -25.951 5.327 44.336 1.00 53.75 116 LEU A C 1
ATOM 845 O O . LEU A 1 116 ? -26.956 4.908 44.909 1.00 53.75 116 LEU A O 1
ATOM 849 N N . GLY A 1 117 ? -24.838 5.660 45.002 1.00 55.34 117 GLY A N 1
ATOM 850 C CA . GLY A 1 117 ? -24.683 5.595 46.456 1.00 55.34 117 GLY A CA 1
ATOM 851 C C . GLY A 1 117 ? -25.773 6.353 47.222 1.00 55.34 117 GLY A C 1
ATOM 852 O O . GLY A 1 117 ? -26.259 5.854 48.241 1.00 55.34 117 GLY A O 1
ATOM 853 N N . LYS A 1 118 ? -26.223 7.503 46.701 1.00 54.53 118 LYS A N 1
ATOM 854 C CA . LYS A 1 118 ? -27.274 8.349 47.302 1.00 54.53 118 LYS A CA 1
ATOM 855 C C . LYS A 1 118 ? -28.679 7.752 47.163 1.00 54.53 118 LYS A C 1
ATOM 857 O O . LYS A 1 118 ? -29.527 8.015 48.009 1.00 54.53 118 LYS A O 1
ATOM 862 N N . LEU A 1 119 ? -28.897 6.920 46.143 1.00 56.00 119 LEU A N 1
ATOM 863 C CA . LEU A 1 119 ? -30.145 6.185 45.904 1.00 56.00 119 LEU A CA 1
ATOM 864 C C . LEU A 1 119 ? -30.189 4.829 46.628 1.00 56.00 119 LEU A C 1
ATOM 866 O O . LEU A 1 119 ? -31.232 4.179 46.663 1.00 56.00 119 LEU A O 1
ATOM 870 N N . THR A 1 120 ? -29.081 4.393 47.237 1.00 62.25 120 THR A N 1
ATOM 871 C CA . THR A 1 120 ? -29.085 3.212 48.108 1.00 62.25 120 THR A CA 1
ATOM 872 C C . THR A 1 120 ? -29.729 3.524 49.458 1.00 62.25 120 THR A C 1
ATOM 874 O O . THR A 1 120 ? -29.659 4.648 49.959 1.00 62.25 120 THR A O 1
ATOM 877 N N . MET A 1 121 ? -30.276 2.497 50.113 1.00 58.44 121 MET A N 1
ATOM 878 C CA . MET A 1 121 ? -30.840 2.593 51.467 1.00 58.44 121 MET A CA 1
ATOM 879 C C . MET A 1 121 ? -29.870 3.248 52.469 1.00 58.44 121 MET A C 1
ATOM 881 O O . MET A 1 121 ? -30.291 3.986 53.357 1.00 58.44 121 MET A O 1
ATOM 885 N N . LYS A 1 122 ? -28.560 3.035 52.287 1.00 63.34 122 LYS A N 1
ATOM 886 C CA . LYS A 1 122 ? -27.501 3.621 53.117 1.00 63.34 122 LYS A CA 1
ATOM 887 C C . LYS A 1 122 ? -27.325 5.127 52.867 1.00 63.34 122 LYS A C 1
ATOM 889 O O . LYS A 1 122 ? -27.155 5.878 53.824 1.00 63.34 122 LYS A O 1
ATOM 894 N N . GLY A 1 123 ? -27.407 5.577 51.612 1.00 60.59 123 GLY A N 1
ATOM 895 C CA . GLY A 1 123 ? -27.341 6.999 51.246 1.00 60.59 123 GLY A CA 1
ATOM 896 C C . GLY A 1 123 ? -28.587 7.787 51.662 1.00 60.59 123 GLY A C 1
ATOM 897 O O . GLY A 1 123 ? -28.475 8.912 52.160 1.00 60.59 123 GLY A O 1
ATOM 898 N N . ALA A 1 124 ? -29.761 7.160 51.555 1.00 67.31 124 ALA A N 1
ATOM 899 C CA . ALA A 1 124 ? -31.015 7.708 52.064 1.00 67.31 124 ALA A CA 1
ATOM 900 C C . ALA A 1 124 ? -30.989 7.854 53.598 1.00 67.31 124 ALA A C 1
ATOM 902 O O . ALA A 1 124 ? -31.341 8.913 54.117 1.00 67.31 124 ALA A O 1
ATOM 903 N N . ALA A 1 125 ? -30.493 6.841 54.322 1.00 62.09 125 ALA A N 1
ATOM 904 C CA . ALA A 1 125 ? -30.353 6.883 55.780 1.00 62.09 125 ALA A CA 1
ATOM 905 C C . ALA A 1 125 ? -29.375 7.976 56.252 1.00 62.09 125 ALA A C 1
ATOM 907 O O . ALA A 1 125 ? -29.708 8.740 57.155 1.00 62.09 125 ALA A O 1
ATOM 908 N N . ALA A 1 126 ? -28.217 8.118 55.597 1.00 66.50 126 ALA A N 1
ATOM 909 C CA . ALA A 1 126 ? -27.241 9.163 55.924 1.00 66.50 126 ALA A CA 1
ATOM 910 C C . ALA A 1 126 ? -27.780 10.584 55.660 1.00 66.50 126 ALA A C 1
ATOM 912 O O . ALA A 1 126 ? -27.488 11.522 56.402 1.00 66.50 126 ALA A O 1
ATOM 913 N N . THR A 1 127 ? -28.605 10.753 54.621 1.00 67.94 127 THR A N 1
ATOM 914 C CA . THR A 1 127 ? -29.263 12.037 54.326 1.00 67.94 127 THR A CA 1
ATOM 915 C C . THR A 1 127 ? -30.354 12.354 55.351 1.00 67.94 127 THR A C 1
ATOM 917 O O . THR A 1 127 ? -30.444 13.493 55.806 1.00 67.94 127 THR A O 1
ATOM 920 N N . ALA A 1 128 ? -31.140 11.355 55.765 1.00 65.06 128 ALA A N 1
ATOM 921 C CA . ALA A 1 128 ? -32.155 11.503 56.809 1.00 65.06 128 ALA A CA 1
ATOM 922 C C . ALA A 1 128 ? -31.541 11.876 58.172 1.00 65.06 128 ALA A C 1
ATOM 924 O O . ALA A 1 128 ? -32.073 12.739 58.872 1.00 65.06 128 ALA A O 1
ATOM 925 N N . GLU A 1 129 ? -30.388 11.292 58.513 1.00 68.88 129 GLU A N 1
ATOM 926 C CA . GLU A 1 129 ? -29.632 11.614 59.727 1.00 68.88 129 GLU A CA 1
ATOM 927 C C . GLU A 1 129 ? -29.079 13.047 59.690 1.00 68.88 129 GLU A C 1
ATOM 929 O O . GLU A 1 129 ? -29.234 13.795 60.657 1.00 68.88 129 GLU A O 1
ATOM 934 N N . ARG A 1 130 ? -28.539 13.485 58.542 1.00 66.38 130 ARG A N 1
ATOM 935 C CA . ARG A 1 130 ? -28.049 14.863 58.355 1.00 66.38 130 ARG A CA 1
ATOM 936 C C . ARG A 1 130 ? -29.165 15.911 58.398 1.00 66.38 130 ARG A C 1
ATOM 938 O O . ARG A 1 130 ? -28.925 17.039 58.815 1.00 66.38 130 ARG A O 1
ATOM 945 N N . LEU A 1 131 ? -30.372 15.551 57.964 1.00 76.38 131 LEU A N 1
ATOM 946 C CA . LEU A 1 131 ? -31.561 16.408 58.031 1.00 76.38 131 LEU A CA 1
ATOM 947 C C . LEU A 1 131 ? -32.273 16.341 59.394 1.00 76.38 131 LEU A C 1
ATOM 949 O O . LEU A 1 131 ? -33.296 16.994 59.578 1.00 76.38 131 LEU A O 1
ATOM 953 N N . GLY A 1 132 ? -31.745 15.575 60.357 1.00 63.59 132 GLY A N 1
ATOM 954 C CA . GLY A 1 132 ? -32.282 15.500 61.717 1.00 63.59 132 GLY A CA 1
ATOM 955 C C . GLY A 1 132 ? -33.648 14.815 61.818 1.00 63.59 132 GLY A C 1
ATOM 956 O O . GLY A 1 132 ? -34.333 14.957 62.834 1.00 63.59 132 GLY A O 1
ATOM 957 N N . VAL A 1 133 ? -34.062 14.070 60.787 1.00 59.88 133 VAL A N 1
ATOM 958 C CA . VAL A 1 133 ? -35.372 13.414 60.746 1.00 59.88 133 VAL A CA 1
ATOM 959 C C . VAL A 1 133 ? -35.356 12.201 61.676 1.00 59.88 133 VAL A C 1
ATOM 961 O O . VAL A 1 133 ? -34.888 11.118 61.332 1.00 59.88 133 VAL A O 1
ATOM 964 N N . ARG A 1 134 ? -35.898 12.371 62.885 1.00 56.47 134 ARG A N 1
ATOM 965 C CA . ARG A 1 134 ? -36.190 11.277 63.823 1.00 56.47 134 ARG A CA 1
ATOM 966 C C . ARG A 1 134 ? -37.554 10.662 63.511 1.00 56.47 134 ARG A C 1
ATOM 968 O O . ARG A 1 134 ? -38.483 10.784 64.302 1.00 56.47 134 ARG A O 1
ATOM 975 N N . SER A 1 135 ? -37.692 9.983 62.378 1.00 49.94 135 SER A N 1
ATOM 976 C CA . SER A 1 135 ? -38.836 9.093 62.166 1.00 49.94 135 SER A CA 1
ATOM 977 C C . SER A 1 135 ? -38.388 7.767 61.556 1.00 49.94 135 SER A C 1
ATOM 979 O O . SER A 1 135 ? -38.075 7.636 60.377 1.00 49.94 135 SER A O 1
ATOM 981 N N . LYS A 1 136 ? -38.366 6.739 62.409 1.00 53.00 136 LYS A N 1
ATOM 982 C CA . LYS A 1 136 ? -38.406 5.342 61.981 1.00 53.00 136 LYS A CA 1
ATOM 983 C C . LYS A 1 136 ? -39.847 5.063 61.566 1.00 53.00 136 LYS A C 1
ATOM 985 O O . LYS A 1 136 ? -40.663 4.901 62.464 1.00 53.00 136 LYS A O 1
ATOM 990 N N . THR A 1 137 ? -40.162 5.094 60.269 1.00 50.44 137 THR A N 1
ATOM 991 C CA . THR A 1 137 ? -41.182 4.280 59.556 1.00 50.44 137 THR A CA 1
ATOM 992 C C . THR A 1 137 ? -41.483 4.946 58.202 1.00 50.44 137 THR A C 1
ATOM 994 O O . THR A 1 137 ? -41.934 6.092 58.192 1.00 50.44 137 THR A O 1
ATOM 997 N N . PRO A 1 138 ? -41.253 4.283 57.052 1.00 48.91 138 PRO A N 1
ATOM 998 C CA . PRO A 1 138 ? -41.806 4.741 55.783 1.00 48.91 138 PRO A CA 1
ATOM 999 C C . PRO A 1 138 ? -43.326 4.586 55.852 1.00 48.91 138 PRO A C 1
ATOM 1001 O O . PRO A 1 138 ? -43.812 3.518 56.215 1.00 48.91 138 PRO A O 1
ATOM 1004 N N . ALA A 1 139 ? -44.070 5.649 55.554 1.00 49.06 139 ALA A N 1
ATOM 1005 C CA . ALA A 1 139 ? -45.526 5.627 55.543 1.00 49.06 139 ALA A CA 1
ATOM 1006 C C . ALA A 1 139 ? -46.031 4.534 54.583 1.00 49.06 139 ALA A C 1
ATOM 1008 O O . ALA A 1 139 ? -46.069 4.725 53.369 1.00 49.06 139 ALA A O 1
ATOM 1009 N N . SER A 1 140 ? -46.391 3.370 55.127 1.00 44.53 140 SER A N 1
ATOM 1010 C CA . SER A 1 140 ? -47.207 2.390 54.427 1.00 44.53 140 SER A CA 1
ATOM 1011 C C . SER A 1 140 ? -48.618 2.956 54.361 1.00 44.53 140 SER A C 1
ATOM 1013 O O . SER A 1 140 ? -49.229 3.220 55.397 1.00 44.53 140 SER A O 1
ATOM 1015 N N . SER A 1 141 ? -49.124 3.161 53.151 1.00 49.12 141 SER A N 1
ATOM 1016 C CA . SER A 1 141 ? -50.515 3.521 52.910 1.00 49.12 141 SER A CA 1
ATOM 1017 C C . SER A 1 141 ? -51.423 2.381 53.374 1.00 49.12 141 SER A C 1
ATOM 1019 O O . SER A 1 141 ? -51.629 1.405 52.654 1.00 49.12 141 SER A O 1
ATOM 1021 N N . SER A 1 142 ? -51.960 2.502 54.582 1.00 50.50 142 SER A N 1
ATOM 1022 C CA . SER A 1 142 ? -53.198 1.844 54.973 1.00 50.50 142 SER A CA 1
ATOM 1023 C C . SER A 1 142 ? -54.284 2.916 55.006 1.00 50.50 142 SER A C 1
ATOM 1025 O O . SER A 1 142 ? -54.402 3.641 55.992 1.00 50.50 142 SER A O 1
ATOM 1027 N N . ASP A 1 143 ? -55.052 3.038 53.929 1.00 51.00 143 ASP A N 1
ATOM 1028 C CA . ASP A 1 143 ? -56.395 3.599 54.033 1.00 51.00 143 ASP A CA 1
ATOM 1029 C C . ASP A 1 143 ? -57.352 2.595 53.407 1.00 51.00 143 ASP A C 1
ATOM 1031 O O . ASP A 1 143 ? -57.268 2.269 52.222 1.00 51.00 143 ASP A O 1
ATOM 1035 N N . GLY A 1 144 ? -58.167 2.013 54.277 1.00 52.31 144 GLY A N 1
ATOM 1036 C CA . GLY A 1 144 ? -59.238 1.120 53.904 1.00 52.31 144 GLY A CA 1
ATOM 1037 C C . GLY A 1 144 ? -60.459 1.929 53.507 1.00 52.31 144 GLY A C 1
ATOM 1038 O O . GLY A 1 144 ? -60.853 2.859 54.209 1.00 52.31 144 GLY A O 1
ATOM 1039 N N . ARG A 1 145 ? -61.097 1.506 52.423 1.00 47.09 145 ARG A N 1
ATOM 1040 C CA . ARG A 1 145 ? -62.551 1.464 52.301 1.00 47.09 145 ARG A CA 1
ATOM 1041 C C . ARG A 1 145 ? -62.936 0.380 51.311 1.00 47.09 145 ARG A C 1
ATOM 1043 O O . ARG A 1 145 ? -62.269 0.297 50.258 1.00 47.09 145 ARG A O 1
#

Organism: Streptomyces avermitilis (NCBI:txid33903)